Protein AF-A0A2P2L3D8-F1 (afdb_monomer)

Secondary structure (DSSP, 8-state):
--------S-HHHHHHHHHHHHH-SSPPPHHHHHHHHHHS-HHHHHHHHHHS-SSTTHHHHHHHHHHHHTTSHHHHHHGGGGHHHHHHHHT-S-HHHHHHHHHHHHHHHHH-GGGHHHHHHHHHHTTHHHHHHHHHHHS-HHHHHHHHHHHHHHHHHHHHHHHHTT-

pLDDT: mean 84.19, std 16.25, range [32.84, 98.44]

Sequence (167 aa):
MAVEEFSMDDPNQLLEAASDFAYFPGVQNDAVVKDFLDRFPLPVIISALQTRGDVNGLANILVACLERIFKTNYGVSLIPQYLSFVQIGLKADSQAVKCLSCKTVYCLLENLNDNAISAAQLIIDNNIYPLLLDCLLNGNEQVTTASIEAIKKLAGTLKGMVRINRF

Radius of gyration: 16.47 Å; Cα contacts (8 Å, |Δi|>4): 161; chains: 1; bounding box: 47×40×38 Å

Foldseek 3Di:
DDDPPPDPVDPVVVQVLLQCQLPPPDQDEPVNLVVSCVVPPPVNLLCCLVPDDCDPNSNVSSLSSLLSLLQYPNSLVCCLVCVVSLQVQLVDPDLSSVLSSLQSLLSNCPNVVVNNVVSLVSCVVSVVLVSLVVQLVPHDPSSVVSSVSSVVSSVVSVVVVVVVVPD

Organism: Rhizophora mucronata (NCBI:txid61149)

Mean predicted aligned error: 7.4 Å

Solvent-accessible surface area (backbone atoms only — not comparable to full-atom values): 9246 Å² total; per-residue (Å²): 132,85,78,78,78,80,75,69,91,49,68,65,57,55,52,53,54,30,40,54,64,43,67,47,92,65,85,76,47,52,68,59,48,47,60,48,37,74,77,50,41,65,71,56,57,52,47,49,55,72,72,44,68,74,60,91,52,46,42,60,35,50,45,47,26,49,54,55,37,38,71,21,73,57,36,34,71,47,45,80,83,43,45,70,56,38,54,51,24,45,69,41,90,48,62,67,47,23,25,47,25,26,43,47,53,29,37,43,65,67,70,33,76,96,46,43,69,57,42,55,47,51,36,57,79,62,58,40,60,66,41,36,52,47,29,46,74,75,39,57,75,64,23,24,52,30,18,49,53,27,51,53,50,50,53,52,53,53,59,50,52,68,62,62,80,72,118

InterPro domains:
  IPR011989 Armadillo-like helical [G3DSA:1.25.10.10] (3-162)
  IPR016024 Armadillo-type fold [SSF48371] (42-156)
  IPR019538 26S proteasome non-ATPase regulatory subunit 5 [PTHR13554] (1-161)

Structure (mmCIF, N/CA/C/O backbone):
data_AF-A0A2P2L3D8-F1
#
_entry.id   AF-A0A2P2L3D8-F1
#
loop_
_atom_site.group_PDB
_atom_site.id
_atom_site.type_symbol
_atom_site.label_atom_id
_atom_site.label_alt_id
_atom_site.label_comp_id
_atom_site.label_asym_id
_atom_site.label_entity_id
_atom_site.label_seq_id
_atom_site.p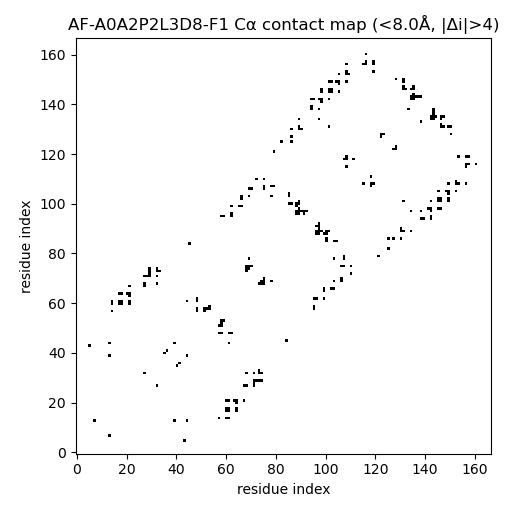dbx_PDB_ins_code
_atom_site.Cartn_x
_atom_site.Cartn_y
_atom_site.Cartn_z
_atom_site.occupancy
_atom_site.B_iso_or_equiv
_atom_site.auth_seq_id
_atom_site.auth_comp_id
_atom_site.auth_asym_id
_atom_site.auth_atom_id
_atom_site.pdbx_PDB_model_num
ATOM 1 N N . MET A 1 1 ? -14.498 -22.622 -10.836 1.00 32.91 1 MET A N 1
ATOM 2 C CA . MET A 1 1 ? -14.128 -21.481 -11.696 1.00 32.91 1 MET A CA 1
ATOM 3 C C . MET A 1 1 ? -12.627 -21.536 -11.855 1.00 32.91 1 MET A C 1
ATOM 5 O O . MET A 1 1 ? -11.941 -21.544 -10.842 1.00 32.91 1 MET A O 1
ATOM 9 N N . ALA A 1 2 ? -12.156 -21.741 -13.083 1.00 32.84 2 ALA A N 1
ATOM 10 C CA . ALA A 1 2 ? -10.736 -21.851 -13.377 1.00 32.84 2 ALA A CA 1
ATOM 11 C C . ALA A 1 2 ? -10.073 -20.499 -13.101 1.00 32.84 2 ALA A C 1
ATOM 13 O O . ALA A 1 2 ? -10.531 -19.474 -13.600 1.00 32.84 2 ALA A O 1
ATOM 14 N N . VAL A 1 3 ? -9.052 -20.509 -12.252 1.00 41.59 3 VAL A N 1
ATOM 15 C CA . VAL A 1 3 ? -8.079 -19.426 -12.181 1.00 41.59 3 VAL A CA 1
ATOM 16 C C . VAL A 1 3 ? -7.323 -19.463 -13.503 1.00 41.59 3 VAL A C 1
ATOM 18 O O . VAL A 1 3 ? -6.623 -20.431 -13.782 1.00 41.59 3 VAL A O 1
ATOM 21 N N . GLU A 1 4 ? -7.543 -18.476 -14.367 1.00 41.44 4 GLU A N 1
ATOM 22 C CA . GLU A 1 4 ? -6.645 -18.263 -15.498 1.00 41.44 4 GLU A CA 1
ATOM 23 C C . GLU A 1 4 ? -5.282 -17.901 -14.900 1.00 41.44 4 GLU A C 1
ATOM 25 O O . GLU A 1 4 ? -5.110 -16.842 -14.291 1.00 41.44 4 GLU A O 1
ATOM 30 N N . GLU A 1 5 ? -4.338 -18.839 -14.979 1.00 40.06 5 GLU A N 1
ATOM 31 C CA . GLU A 1 5 ? -2.928 -18.572 -14.732 1.00 40.06 5 GLU A CA 1
ATOM 32 C C . GLU A 1 5 ? -2.488 -17.525 -15.755 1.00 40.06 5 GLU A C 1
ATOM 34 O O . GLU A 1 5 ? -2.230 -17.836 -16.915 1.00 40.06 5 GLU A O 1
ATOM 39 N N . PHE A 1 6 ? -2.434 -16.262 -15.335 1.00 45.91 6 PHE A N 1
ATOM 40 C CA . PHE A 1 6 ? -1.747 -15.220 -16.084 1.00 45.91 6 PHE A CA 1
ATOM 41 C C . PHE A 1 6 ? -0.254 -15.574 -16.094 1.00 45.91 6 PHE A C 1
ATOM 43 O O . PHE A 1 6 ? 0.486 -15.182 -15.187 1.00 45.91 6 PHE A O 1
ATOM 50 N N . SER A 1 7 ? 0.193 -16.359 -17.083 1.00 44.16 7 SER A N 1
ATOM 51 C CA . SER A 1 7 ? 1.619 -16.558 -17.315 1.00 44.16 7 SER A CA 1
ATOM 52 C C . SER A 1 7 ? 2.189 -15.238 -17.821 1.00 44.16 7 SER A C 1
ATOM 54 O O . SER A 1 7 ? 1.982 -14.806 -18.951 1.00 44.16 7 SER A O 1
ATOM 56 N N . MET A 1 8 ? 2.901 -14.538 -16.942 1.00 54.25 8 MET A N 1
ATOM 57 C CA . MET A 1 8 ? 3.943 -13.644 -17.417 1.00 54.25 8 MET A CA 1
ATOM 58 C C . MET A 1 8 ? 5.032 -14.522 -18.011 1.00 54.25 8 MET A C 1
ATOM 60 O O . MET A 1 8 ? 5.805 -15.127 -17.266 1.00 54.25 8 MET A O 1
ATOM 64 N N . ASP A 1 9 ? 5.070 -14.592 -19.338 1.00 52.12 9 ASP A N 1
ATOM 65 C CA . ASP A 1 9 ? 6.058 -15.381 -20.076 1.00 52.12 9 ASP A CA 1
ATOM 66 C C . ASP A 1 9 ? 7.504 -14.920 -19.814 1.00 52.12 9 ASP A C 1
ATOM 68 O O . ASP A 1 9 ? 8.434 -15.693 -20.033 1.00 52.12 9 ASP A O 1
ATOM 72 N N . ASP A 1 10 ? 7.716 -13.716 -19.261 1.00 62.69 10 ASP A N 1
ATOM 73 C CA . ASP A 1 10 ? 9.023 -13.309 -18.745 1.00 62.69 10 ASP A CA 1
ATOM 74 C C . ASP A 1 10 ? 8.921 -12.352 -17.532 1.00 62.69 10 ASP A C 1
ATOM 76 O O . ASP A 1 10 ? 8.536 -11.188 -17.675 1.00 62.69 10 ASP A O 1
ATOM 80 N N . PRO A 1 11 ? 9.291 -12.786 -16.314 1.00 66.44 11 PRO A N 1
ATOM 81 C CA . PRO A 1 11 ? 9.311 -11.916 -15.138 1.00 66.44 11 PRO A CA 1
ATOM 82 C C . PRO A 1 11 ? 10.314 -10.762 -15.218 1.00 66.44 11 PRO A C 1
ATOM 84 O O . PRO A 1 11 ? 10.186 -9.801 -14.457 1.00 66.44 11 PRO A O 1
ATOM 87 N N . ASN A 1 12 ? 11.290 -10.831 -16.125 1.00 77.62 12 ASN A N 1
ATOM 88 C CA . ASN A 1 12 ? 12.222 -9.731 -16.346 1.00 77.62 12 ASN A CA 1
ATOM 89 C C . ASN A 1 12 ? 11.533 -8.535 -17.015 1.00 77.62 12 ASN A C 1
ATOM 91 O O . ASN A 1 12 ? 11.877 -7.399 -16.706 1.00 77.62 12 ASN A O 1
ATOM 95 N N . GLN A 1 13 ? 10.506 -8.770 -17.841 1.00 85.44 13 GLN A N 1
ATOM 96 C CA . GLN A 1 13 ? 9.744 -7.692 -18.479 1.00 85.44 13 GLN A CA 1
ATOM 97 C C . GLN A 1 13 ? 8.933 -6.886 -17.462 1.00 85.44 13 GLN A C 1
ATOM 99 O O . GLN A 1 13 ? 8.897 -5.659 -17.538 1.00 85.44 13 GLN A O 1
ATOM 104 N N . LEU A 1 14 ? 8.317 -7.557 -16.478 1.00 87.38 14 LEU A N 1
ATOM 105 C CA . LEU A 1 14 ? 7.651 -6.859 -15.375 1.00 87.38 14 LEU A CA 1
ATOM 106 C C . LEU A 1 14 ? 8.653 -6.028 -14.578 1.00 87.38 14 LEU A C 1
ATOM 108 O O . LEU A 1 14 ? 8.364 -4.885 -14.246 1.00 87.38 14 LEU A O 1
ATOM 112 N N . LEU A 1 15 ? 9.810 -6.604 -14.249 1.00 87.00 15 LEU A N 1
ATOM 113 C CA . LEU A 1 15 ? 10.824 -5.918 -13.456 1.00 87.00 15 LEU A CA 1
ATOM 114 C C . LEU A 1 15 ? 11.327 -4.650 -14.160 1.00 87.00 15 LEU A C 1
ATOM 116 O O . LEU A 1 15 ? 11.369 -3.591 -13.535 1.00 87.00 15 LEU A O 1
ATOM 120 N N . GLU A 1 16 ? 11.671 -4.746 -15.445 1.00 89.50 16 GLU A N 1
ATOM 121 C CA . GLU A 1 16 ? 12.139 -3.612 -16.248 1.00 89.50 16 GLU A CA 1
ATOM 122 C C . GLU A 1 16 ? 11.059 -2.529 -16.353 1.00 89.50 16 GLU A C 1
ATOM 124 O O . GLU A 1 16 ? 11.288 -1.382 -15.966 1.00 89.50 16 GLU A O 1
ATOM 129 N N . ALA A 1 17 ? 9.838 -2.904 -16.743 1.00 91.88 17 ALA A N 1
ATOM 130 C CA . ALA A 1 17 ? 8.743 -1.951 -16.875 1.00 91.88 17 ALA A CA 1
ATOM 131 C C . ALA A 1 17 ? 8.340 -1.312 -15.535 1.00 91.88 17 ALA A C 1
ATOM 133 O O . ALA A 1 17 ? 8.033 -0.120 -15.483 1.00 91.88 17 ALA A O 1
ATOM 134 N N . ALA A 1 18 ? 8.344 -2.078 -14.439 1.00 92.25 18 ALA A N 1
ATOM 135 C CA . ALA A 1 18 ? 8.060 -1.559 -13.106 1.00 92.25 18 ALA A CA 1
ATOM 136 C C . ALA A 1 18 ? 9.160 -0.607 -12.625 1.00 92.25 18 ALA A C 1
ATOM 138 O O . ALA A 1 18 ? 8.842 0.402 -11.997 1.00 92.25 18 ALA A O 1
ATOM 139 N N . SER A 1 19 ? 10.427 -0.895 -12.939 1.00 92.06 19 SER A N 1
ATOM 140 C CA . SER A 1 19 ? 11.561 -0.013 -12.653 1.00 92.06 19 SER A CA 1
ATOM 141 C C . SER A 1 19 ? 11.420 1.313 -13.398 1.00 92.06 19 SER A C 1
ATOM 143 O O . SER A 1 19 ? 11.411 2.374 -12.768 1.00 92.06 19 SER A O 1
ATOM 145 N N . ASP A 1 20 ? 11.209 1.265 -14.713 1.00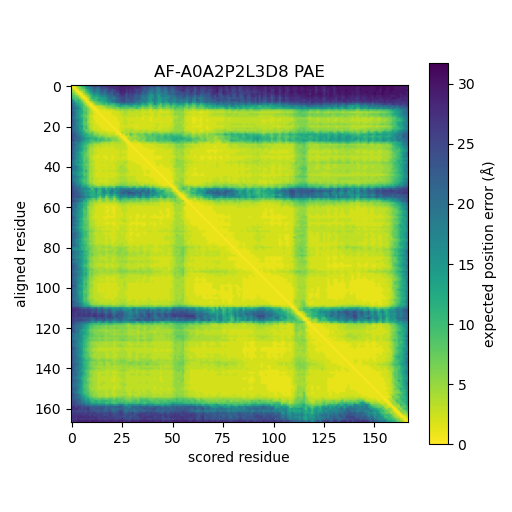 92.75 20 ASP A N 1
ATOM 146 C CA . ASP A 1 20 ? 11.017 2.463 -15.533 1.00 92.75 20 ASP A CA 1
ATOM 147 C C . ASP A 1 20 ? 9.834 3.294 -15.036 1.00 92.75 20 ASP A C 1
ATOM 149 O O . ASP A 1 20 ? 9.940 4.509 -14.863 1.00 92.75 20 ASP A O 1
ATOM 153 N N . PHE A 1 21 ? 8.717 2.639 -14.716 1.00 92.69 21 PHE A N 1
ATOM 154 C CA . PHE A 1 21 ? 7.532 3.301 -14.185 1.00 92.69 21 PHE A CA 1
ATOM 155 C C . PHE A 1 21 ? 7.776 3.945 -12.809 1.00 92.69 21 PHE A C 1
ATOM 157 O O . PHE A 1 21 ? 7.353 5.084 -12.563 1.00 92.69 21 PHE A O 1
ATOM 164 N N . ALA A 1 22 ? 8.452 3.225 -11.906 1.00 91.88 22 ALA A N 1
ATOM 165 C CA . ALA A 1 22 ? 8.745 3.662 -10.544 1.00 91.88 22 ALA A CA 1
ATOM 166 C C . ALA A 1 22 ? 9.684 4.874 -10.518 1.00 91.88 22 ALA A C 1
ATOM 168 O O . ALA A 1 22 ? 9.456 5.815 -9.751 1.00 91.88 22 ALA A O 1
ATOM 169 N N . TYR A 1 23 ? 10.705 4.883 -11.374 1.00 89.50 23 TYR A N 1
ATOM 170 C CA . TYR A 1 23 ? 11.754 5.905 -11.370 1.00 89.50 23 TYR A CA 1
ATOM 171 C C . TYR A 1 23 ? 11.598 6.966 -12.462 1.00 89.50 23 TYR A C 1
ATOM 173 O O . TYR A 1 23 ? 12.421 7.877 -12.551 1.00 89.50 23 TYR A O 1
ATOM 181 N N . PHE A 1 24 ? 10.511 6.924 -13.239 1.00 89.56 24 PHE A N 1
ATOM 182 C CA . PHE A 1 24 ? 10.198 7.977 -14.198 1.00 89.56 24 PHE A CA 1
ATOM 183 C C . PHE A 1 24 ? 10.097 9.355 -13.503 1.00 89.56 24 PHE A C 1
ATOM 185 O O . PHE A 1 24 ? 9.333 9.506 -12.537 1.00 89.56 24 PHE A O 1
ATOM 192 N N . PRO A 1 25 ? 10.822 10.386 -13.979 1.00 82.25 25 PRO A N 1
ATOM 193 C CA . PRO A 1 25 ? 10.887 11.692 -13.317 1.00 82.25 25 PRO A CA 1
ATOM 194 C C . PRO A 1 25 ? 9.604 12.530 -13.456 1.00 82.25 25 PRO A C 1
ATOM 196 O O . PRO A 1 25 ? 9.424 13.492 -12.712 1.00 82.25 25 PRO A O 1
ATOM 199 N N . GLY A 1 26 ? 8.708 12.198 -14.391 1.00 82.75 26 GLY A N 1
ATOM 200 C CA . GLY A 1 26 ? 7.439 12.910 -14.582 1.00 82.75 26 GLY A CA 1
ATOM 201 C C . GLY A 1 26 ? 6.318 12.429 -13.656 1.00 82.75 26 GLY A C 1
ATOM 202 O O . GLY A 1 26 ? 6.392 11.353 -13.067 1.00 82.75 26 GLY A O 1
ATOM 203 N N . VAL A 1 27 ? 5.247 13.217 -13.535 1.00 77.12 27 VAL A N 1
ATOM 204 C CA . VAL A 1 27 ? 4.054 12.839 -12.758 1.00 77.12 27 VAL A CA 1
ATOM 205 C C . VAL A 1 27 ? 3.316 11.703 -13.469 1.00 77.12 27 VAL A C 1
ATOM 207 O O . VAL A 1 27 ? 3.030 11.809 -14.661 1.00 77.12 27 VAL A O 1
ATOM 210 N N . GLN A 1 28 ? 2.973 10.639 -12.736 1.00 82.81 28 GLN A N 1
ATOM 211 C CA . GLN A 1 28 ? 2.081 9.603 -13.260 1.00 82.81 28 GLN A CA 1
ATOM 212 C C . GLN A 1 28 ? 0.642 10.107 -13.157 1.00 82.81 28 GLN A C 1
ATOM 214 O O . GLN A 1 28 ? 0.180 10.444 -12.068 1.00 82.81 28 GLN A O 1
ATOM 219 N N . ASN A 1 29 ? -0.049 10.187 -14.290 1.00 89.06 29 ASN A N 1
ATOM 220 C CA . ASN A 1 29 ? -1.473 10.503 -14.341 1.00 89.06 29 ASN A CA 1
ATOM 221 C C . ASN A 1 29 ? -2.293 9.229 -14.599 1.00 89.06 29 ASN A C 1
ATOM 223 O O . ASN A 1 29 ? -1.742 8.177 -14.928 1.00 89.06 29 ASN A O 1
ATOM 227 N N . ASP A 1 30 ? -3.616 9.333 -14.474 1.00 92.06 30 ASP A N 1
ATOM 228 C CA . ASP A 1 30 ? -4.519 8.189 -14.632 1.00 92.06 30 ASP A CA 1
ATOM 229 C C . ASP A 1 30 ? -4.371 7.477 -15.987 1.00 92.06 30 ASP A C 1
ATOM 231 O O . ASP A 1 30 ? -4.559 6.266 -16.054 1.00 92.06 30 ASP A O 1
ATOM 235 N N . ALA A 1 31 ? -4.042 8.196 -17.068 1.00 93.31 31 ALA A N 1
ATOM 236 C CA . ALA A 1 31 ? -3.892 7.596 -18.392 1.00 93.31 31 ALA A CA 1
ATOM 237 C C . ALA A 1 31 ? -2.648 6.701 -18.466 1.00 93.31 31 ALA A C 1
ATOM 239 O O . ALA A 1 31 ? -2.729 5.588 -18.976 1.00 93.31 31 ALA A O 1
ATOM 240 N N . VAL A 1 32 ? -1.525 7.151 -17.897 1.00 93.00 32 VAL A N 1
ATOM 241 C CA . VAL A 1 32 ? -0.285 6.359 -17.860 1.00 93.00 32 VAL A CA 1
ATOM 242 C C . VAL A 1 32 ? -0.435 5.143 -16.946 1.00 93.00 32 VAL A C 1
ATOM 244 O O . VAL A 1 32 ? 0.031 4.059 -17.283 1.00 93.00 32 VAL A O 1
ATOM 247 N N . VAL A 1 33 ? -1.133 5.288 -15.814 1.00 94.62 33 VAL A N 1
ATOM 248 C CA . VAL A 1 33 ? -1.434 4.148 -14.931 1.00 94.62 33 VAL A CA 1
ATOM 249 C C . VAL A 1 33 ? -2.318 3.118 -15.634 1.00 94.62 33 VAL A C 1
ATOM 251 O O . VAL A 1 33 ? -2.072 1.925 -15.490 1.00 94.62 33 VAL A O 1
ATOM 254 N N . LYS A 1 34 ? -3.333 3.551 -16.393 1.00 94.94 34 LYS A N 1
ATOM 255 C CA . LYS A 1 34 ? -4.200 2.644 -17.162 1.00 94.94 34 LYS A CA 1
ATOM 256 C C . LYS A 1 34 ? -3.412 1.864 -18.208 1.00 94.94 34 LYS A C 1
ATOM 258 O O . LYS A 1 34 ? -3.447 0.645 -18.167 1.00 94.94 34 LYS A O 1
ATOM 263 N N . ASP A 1 35 ? -2.628 2.549 -19.040 1.00 94.12 35 ASP A N 1
ATOM 264 C CA . ASP A 1 35 ? -1.784 1.901 -20.055 1.00 94.12 35 ASP A CA 1
ATOM 265 C C . ASP A 1 35 ? -0.792 0.893 -19.446 1.00 94.12 35 ASP A C 1
ATOM 267 O O . ASP A 1 35 ? -0.550 -0.186 -19.991 1.00 94.12 35 ASP A O 1
ATOM 271 N N . PHE A 1 36 ? -0.231 1.222 -18.279 1.00 94.50 36 PHE A N 1
ATOM 272 C CA . PHE A 1 36 ? 0.634 0.302 -17.550 1.00 94.50 36 PHE A CA 1
ATOM 273 C C . PHE A 1 36 ? -0.133 -0.927 -17.042 1.00 94.50 36 PHE A C 1
ATOM 275 O O . PHE A 1 36 ? 0.335 -2.049 -17.219 1.00 94.50 36 PHE A O 1
ATOM 282 N N . LEU A 1 37 ? -1.313 -0.736 -16.444 1.00 94.62 37 LEU A N 1
ATOM 283 C CA . LEU A 1 37 ? -2.127 -1.826 -15.896 1.00 94.62 37 LEU A CA 1
ATOM 284 C C . LEU A 1 37 ? -2.818 -2.683 -16.969 1.00 94.62 37 LEU A C 1
ATOM 286 O O . LEU A 1 37 ? -3.101 -3.848 -16.698 1.00 94.62 37 LEU A O 1
ATOM 290 N N . ASP A 1 38 ? -3.033 -2.149 -18.173 1.00 93.44 38 ASP A N 1
ATOM 291 C CA . ASP A 1 38 ? -3.513 -2.910 -19.334 1.00 93.44 38 ASP A CA 1
ATOM 292 C C . ASP A 1 38 ? -2.464 -3.935 -19.796 1.00 93.44 38 ASP A C 1
ATOM 294 O O . ASP A 1 38 ? -2.807 -5.035 -20.229 1.00 93.44 38 ASP A O 1
ATOM 298 N N . ARG A 1 39 ? -1.173 -3.599 -19.660 1.00 92.50 39 ARG A N 1
ATOM 299 C CA . ARG A 1 39 ? -0.047 -4.505 -19.948 1.00 92.50 39 ARG A CA 1
ATOM 300 C C . ARG A 1 39 ? 0.303 -5.407 -18.768 1.00 92.50 39 ARG A C 1
ATOM 302 O O . ARG A 1 39 ? 0.644 -6.572 -18.958 1.00 92.50 39 ARG A O 1
ATOM 309 N N . PHE A 1 40 ? 0.226 -4.870 -17.555 1.00 92.81 40 PHE A N 1
ATOM 310 C CA . PHE A 1 40 ? 0.630 -5.538 -16.323 1.00 92.81 40 PHE A CA 1
ATOM 311 C C . PHE A 1 40 ? -0.481 -5.434 -15.275 1.00 92.81 40 PHE A C 1
ATOM 313 O O . PHE A 1 40 ? -0.467 -4.522 -14.444 1.00 92.81 40 PHE A O 1
ATOM 320 N N . PRO A 1 41 ? -1.451 -6.366 -15.281 1.00 92.06 41 PRO A N 1
ATOM 321 C CA . PRO A 1 41 ? -2.592 -6.291 -14.384 1.00 92.06 41 PRO A CA 1
ATOM 322 C C . PRO A 1 41 ? -2.174 -6.255 -12.914 1.00 92.06 41 PRO A C 1
ATOM 324 O O . PRO A 1 41 ? -1.274 -6.977 -12.478 1.00 92.06 41 PRO A O 1
ATOM 327 N N . LEU A 1 42 ? -2.887 -5.461 -12.115 1.00 91.81 42 LEU A N 1
ATOM 328 C CA . LEU A 1 42 ? -2.596 -5.287 -10.691 1.00 91.81 42 LEU A CA 1
ATOM 329 C C . LEU A 1 42 ? -2.499 -6.615 -9.900 1.00 91.81 42 LEU A C 1
ATOM 331 O O . LEU A 1 42 ? -1.566 -6.738 -9.102 1.00 91.81 42 LEU A O 1
ATOM 335 N N . PRO A 1 43 ? -3.356 -7.639 -10.132 1.00 90.12 43 PRO A N 1
ATOM 336 C CA . PRO A 1 43 ? -3.203 -8.949 -9.492 1.00 90.12 43 PRO A CA 1
ATOM 337 C C . PRO A 1 43 ? -1.854 -9.618 -9.775 1.00 90.12 43 PRO A C 1
ATOM 339 O O . PRO A 1 43 ? -1.301 -10.282 -8.901 1.00 90.12 43 PRO A O 1
ATOM 342 N N . VAL A 1 44 ? -1.307 -9.427 -10.978 1.00 89.38 44 VAL A N 1
ATOM 343 C CA . VAL A 1 44 ? -0.033 -10.019 -11.397 1.00 89.38 44 VAL A CA 1
ATOM 344 C C . VAL A 1 44 ? 1.131 -9.348 -10.671 1.00 89.38 44 VAL A C 1
ATOM 346 O O . VAL A 1 44 ? 1.990 -10.033 -10.118 1.00 89.38 44 VAL A O 1
ATOM 349 N N . ILE A 1 45 ? 1.120 -8.015 -10.585 1.00 91.19 45 ILE A N 1
ATOM 350 C CA . ILE A 1 45 ? 2.119 -7.237 -9.833 1.00 91.19 45 ILE A CA 1
ATOM 351 C C . ILE A 1 45 ? 2.102 -7.635 -8.349 1.00 91.19 45 ILE A C 1
ATOM 353 O O . ILE A 1 45 ? 3.148 -7.881 -7.746 1.00 91.19 45 ILE A O 1
ATOM 357 N N . ILE A 1 46 ? 0.904 -7.741 -7.765 1.00 88.50 46 ILE A N 1
ATOM 358 C CA . ILE A 1 46 ? 0.699 -8.167 -6.375 1.00 88.50 46 ILE A CA 1
ATOM 359 C C . ILE A 1 46 ? 1.215 -9.593 -6.151 1.00 88.50 46 ILE A C 1
ATOM 361 O O . ILE A 1 46 ? 1.933 -9.843 -5.183 1.00 88.50 46 ILE A O 1
ATOM 365 N N . SER A 1 47 ? 0.881 -10.524 -7.047 1.00 85.81 47 SER A N 1
ATOM 366 C CA . SER A 1 47 ? 1.340 -11.910 -6.962 1.00 85.81 47 SER A CA 1
ATOM 367 C C . SER A 1 47 ? 2.864 -11.998 -7.045 1.00 85.81 47 SER A C 1
ATOM 369 O O . SER A 1 47 ? 3.484 -12.713 -6.255 1.00 85.81 47 SER A O 1
ATOM 371 N N . ALA A 1 48 ? 3.493 -11.217 -7.927 1.00 86.94 48 ALA A N 1
ATOM 372 C CA . ALA A 1 48 ? 4.947 -11.144 -8.029 1.00 86.94 48 ALA A CA 1
ATOM 373 C C . ALA A 1 48 ? 5.588 -10.645 -6.724 1.00 86.94 48 ALA A C 1
ATOM 375 O O . ALA A 1 48 ? 6.564 -11.239 -6.271 1.00 86.94 48 ALA A O 1
ATOM 376 N N . LEU A 1 49 ? 5.003 -9.629 -6.079 1.00 86.81 49 LEU A N 1
ATOM 377 C CA . LEU A 1 49 ? 5.471 -9.119 -4.785 1.00 86.81 49 LEU A CA 1
ATOM 378 C C . LEU A 1 49 ? 5.346 -10.155 -3.649 1.00 86.81 49 LEU A C 1
ATOM 380 O O . LEU A 1 49 ? 6.154 -10.147 -2.725 1.00 86.81 49 LEU A O 1
ATOM 384 N N . GLN A 1 50 ? 4.341 -11.036 -3.700 1.00 79.81 50 GLN A N 1
ATOM 385 C CA . GLN A 1 50 ? 4.098 -12.059 -2.672 1.00 79.81 50 GLN A CA 1
ATOM 386 C C . GLN A 1 50 ? 4.931 -13.334 -2.862 1.00 79.81 50 GLN A C 1
ATOM 388 O O . GLN A 1 50 ? 5.333 -13.960 -1.885 1.00 79.81 50 GLN A O 1
ATOM 393 N N . THR A 1 51 ? 5.145 -13.754 -4.109 1.00 75.56 51 THR A N 1
ATOM 394 C CA . THR A 1 51 ? 5.721 -15.071 -4.439 1.00 75.56 51 THR A CA 1
ATOM 395 C C . THR A 1 51 ? 7.228 -15.039 -4.634 1.00 75.56 51 THR A C 1
ATOM 397 O O . THR A 1 51 ? 7.900 -16.058 -4.469 1.00 75.56 51 THR A O 1
ATOM 400 N N . ARG A 1 52 ? 7.779 -13.878 -4.985 1.00 66.31 52 ARG A N 1
ATOM 401 C CA . ARG A 1 52 ? 9.199 -13.718 -5.274 1.00 66.31 52 ARG A CA 1
ATOM 402 C C . ARG A 1 52 ? 9.810 -12.970 -4.100 1.00 66.31 52 ARG A C 1
ATOM 404 O O . ARG A 1 52 ? 9.638 -11.762 -3.972 1.00 66.31 52 ARG A O 1
ATOM 411 N N . GLY A 1 53 ? 10.497 -13.713 -3.224 1.00 59.81 53 GLY A N 1
ATOM 412 C CA . GLY A 1 53 ? 11.380 -13.123 -2.209 1.00 59.81 53 GLY A CA 1
ATOM 413 C C . GLY A 1 53 ? 12.349 -12.124 -2.852 1.00 59.81 53 GLY A C 1
ATOM 414 O O . GLY A 1 53 ? 12.462 -12.116 -4.074 1.00 59.81 53 GLY A O 1
ATOM 415 N N . ASP A 1 54 ? 13.011 -11.277 -2.057 1.00 64.31 54 ASP A N 1
ATOM 416 C CA . ASP A 1 54 ? 13.793 -10.108 -2.514 1.00 64.31 54 ASP A CA 1
ATOM 417 C C . ASP A 1 54 ? 15.022 -10.459 -3.387 1.00 64.31 54 ASP A C 1
ATOM 419 O O . ASP A 1 54 ? 16.179 -10.261 -3.026 1.00 64.31 54 ASP A O 1
ATOM 423 N N . VAL A 1 55 ? 14.773 -11.025 -4.563 1.00 62.22 55 VAL A N 1
ATOM 424 C CA . VAL A 1 55 ? 15.741 -11.321 -5.604 1.00 62.22 55 VAL A CA 1
ATOM 425 C C . VAL A 1 55 ? 15.977 -10.007 -6.337 1.00 62.22 55 VAL A C 1
ATOM 427 O O . VAL A 1 55 ? 15.058 -9.441 -6.928 1.00 62.22 55 VAL A O 1
ATOM 430 N N . ASN A 1 56 ? 17.213 -9.511 -6.284 1.00 61.59 56 ASN A N 1
ATOM 431 C CA . ASN A 1 56 ? 17.669 -8.315 -7.001 1.00 61.59 56 ASN A CA 1
ATOM 432 C C . ASN A 1 56 ? 16.898 -7.015 -6.682 1.00 61.59 56 ASN A C 1
ATOM 434 O O . ASN A 1 56 ? 16.796 -6.143 -7.541 1.00 61.59 56 ASN A O 1
ATOM 438 N N . GLY A 1 57 ? 16.344 -6.859 -5.475 1.00 74.44 57 GLY A N 1
ATOM 439 C CA . GLY A 1 57 ? 15.602 -5.645 -5.111 1.00 74.44 57 GLY A CA 1
ATOM 440 C C . GLY A 1 57 ? 14.221 -5.531 -5.767 1.00 74.44 57 GLY A C 1
ATOM 441 O O . GLY A 1 57 ? 13.597 -4.469 -5.689 1.00 74.44 57 GLY A O 1
ATOM 442 N N . LEU A 1 58 ? 13.730 -6.608 -6.401 1.00 81.44 58 LEU A N 1
ATOM 443 C CA . LEU A 1 58 ? 12.431 -6.665 -7.078 1.00 81.44 58 LEU A CA 1
ATOM 444 C C . LEU A 1 58 ? 11.301 -6.179 -6.166 1.00 81.44 58 LEU A C 1
ATOM 446 O O . LEU A 1 58 ? 10.468 -5.385 -6.593 1.00 81.44 58 LEU A O 1
ATOM 450 N N . ALA A 1 59 ? 11.294 -6.601 -4.900 1.00 85.62 59 ALA A N 1
ATOM 451 C CA . ALA A 1 59 ? 10.250 -6.213 -3.958 1.00 85.62 59 ALA A CA 1
ATOM 452 C C . ALA A 1 59 ? 10.192 -4.688 -3.772 1.00 85.62 59 ALA A C 1
ATOM 454 O O . ALA A 1 59 ? 9.108 -4.109 -3.775 1.00 85.62 59 ALA A O 1
ATOM 455 N N . ASN A 1 60 ? 11.346 -4.023 -3.680 1.00 89.00 60 ASN A N 1
ATOM 456 C CA . ASN A 1 60 ? 11.415 -2.569 -3.520 1.00 89.00 60 ASN A CA 1
ATOM 457 C C . ASN A 1 60 ? 10.973 -1.825 -4.788 1.00 89.00 60 ASN A C 1
ATOM 459 O O . ASN A 1 60 ? 10.284 -0.810 -4.688 1.00 89.00 60 ASN A O 1
ATOM 463 N N . ILE A 1 61 ? 11.313 -2.347 -5.969 1.00 92.19 61 ILE A N 1
ATOM 464 C CA . ILE A 1 61 ? 10.886 -1.782 -7.257 1.00 92.19 61 ILE A CA 1
ATOM 465 C C . ILE A 1 61 ? 9.368 -1.899 -7.417 1.00 92.19 61 ILE A C 1
ATOM 467 O O . ILE A 1 61 ? 8.698 -0.912 -7.721 1.00 92.19 61 ILE A O 1
ATOM 471 N N . LEU A 1 62 ? 8.806 -3.081 -7.150 1.00 92.50 62 LEU A N 1
ATOM 472 C CA . LEU A 1 62 ? 7.361 -3.301 -7.204 1.00 92.50 62 LEU A CA 1
ATOM 473 C C . LEU A 1 62 ? 6.627 -2.453 -6.160 1.00 92.50 62 LEU A C 1
ATOM 475 O O . LEU A 1 62 ? 5.579 -1.888 -6.464 1.00 92.50 62 LEU A O 1
ATOM 479 N N . VAL A 1 63 ? 7.189 -2.299 -4.957 1.00 93.56 63 VAL A N 1
ATOM 480 C CA . VAL A 1 63 ? 6.642 -1.400 -3.932 1.00 93.56 63 VAL A CA 1
ATOM 481 C C . VAL A 1 63 ? 6.618 0.048 -4.420 1.00 93.56 63 VAL A C 1
ATOM 483 O O . VAL A 1 63 ? 5.582 0.702 -4.314 1.00 93.56 63 VAL A O 1
ATOM 486 N N . ALA A 1 64 ? 7.716 0.546 -4.992 1.00 93.88 64 ALA A N 1
ATOM 487 C CA . ALA A 1 64 ? 7.780 1.903 -5.527 1.00 93.88 64 ALA A CA 1
ATOM 488 C C . ALA A 1 64 ? 6.802 2.106 -6.699 1.00 93.88 64 ALA A C 1
ATOM 490 O O . ALA A 1 64 ? 6.140 3.142 -6.783 1.00 93.88 64 ALA A O 1
ATOM 491 N N . CYS A 1 65 ? 6.659 1.103 -7.568 1.00 94.94 65 CYS A N 1
ATOM 492 C CA . CYS A 1 65 ? 5.690 1.093 -8.660 1.00 94.94 65 CYS A CA 1
ATOM 493 C C . CYS A 1 65 ? 4.246 1.185 -8.132 1.00 94.94 65 CYS A C 1
ATOM 495 O O . CYS A 1 65 ? 3.507 2.102 -8.500 1.00 94.94 65 CYS A O 1
ATOM 497 N N . LEU A 1 66 ? 3.865 0.304 -7.199 1.00 95.44 66 LEU A N 1
ATOM 498 C CA . LEU A 1 66 ? 2.537 0.295 -6.576 1.00 95.44 66 LEU A CA 1
ATOM 499 C C . LEU A 1 66 ? 2.245 1.592 -5.814 1.00 95.44 66 LEU A C 1
ATOM 501 O O . LEU A 1 66 ? 1.136 2.118 -5.903 1.00 95.44 66 LEU A O 1
ATOM 505 N N . GLU A 1 67 ? 3.235 2.153 -5.113 1.00 94.62 67 GLU A N 1
ATOM 506 C CA . GLU A 1 67 ? 3.080 3.435 -4.421 1.00 94.62 67 GLU A CA 1
ATOM 507 C C . GLU A 1 67 ? 2.709 4.557 -5.401 1.00 94.62 67 GLU A C 1
ATOM 509 O O . GLU A 1 67 ? 1.886 5.413 -5.080 1.00 94.62 67 GLU A O 1
ATOM 514 N N . ARG A 1 68 ? 3.281 4.560 -6.610 1.00 94.44 68 ARG A N 1
ATOM 515 C CA . ARG A 1 68 ? 2.937 5.550 -7.641 1.00 94.44 68 ARG A CA 1
ATOM 516 C C . ARG A 1 68 ? 1.559 5.316 -8.236 1.00 94.44 68 ARG A C 1
ATOM 518 O O . ARG A 1 68 ? 0.847 6.289 -8.467 1.00 94.44 68 ARG A O 1
ATOM 525 N N . ILE A 1 69 ? 1.172 4.059 -8.446 1.00 95.31 69 ILE A N 1
ATOM 526 C CA . ILE A 1 69 ? -0.166 3.698 -8.930 1.00 95.31 69 ILE A CA 1
ATOM 527 C C . ILE A 1 69 ? -1.224 4.228 -7.956 1.00 95.31 69 ILE A C 1
ATOM 529 O O . ILE A 1 69 ? -2.091 5.006 -8.356 1.00 95.31 69 ILE A O 1
ATOM 533 N N . PHE A 1 70 ? -1.114 3.892 -6.668 1.00 93.56 70 PHE A N 1
ATOM 534 C CA . PHE A 1 70 ? -2.108 4.251 -5.649 1.00 93.56 70 PHE A CA 1
ATOM 535 C C . PHE A 1 70 ? -2.138 5.737 -5.267 1.00 93.56 70 PHE A C 1
ATOM 537 O O . PHE A 1 70 ? -3.036 6.149 -4.540 1.00 93.56 70 PHE A O 1
ATOM 544 N N . LYS A 1 71 ? -1.216 6.562 -5.778 1.00 91.56 71 LYS A N 1
ATOM 545 C CA . LYS A 1 71 ? -1.275 8.030 -5.652 1.00 91.56 71 LYS A CA 1
ATOM 546 C C . LYS A 1 71 ? -2.160 8.705 -6.703 1.00 91.56 71 LYS A C 1
ATOM 548 O O . LYS A 1 71 ? -2.410 9.901 -6.599 1.00 91.56 71 LYS A O 1
ATOM 553 N N . THR A 1 72 ? -2.610 7.973 -7.719 1.00 92.62 72 THR A N 1
ATOM 554 C CA . THR A 1 72 ? -3.494 8.499 -8.772 1.00 92.62 72 THR A CA 1
ATOM 555 C C . THR A 1 72 ? -4.966 8.266 -8.436 1.00 92.62 72 THR A C 1
ATOM 557 O O . THR A 1 72 ? -5.288 7.354 -7.672 1.00 92.62 72 THR A O 1
ATOM 560 N N . ASN A 1 73 ? -5.879 9.044 -9.029 1.00 91.25 73 ASN A N 1
ATOM 561 C CA . ASN A 1 73 ? -7.319 8.869 -8.798 1.00 91.25 73 ASN A CA 1
ATOM 562 C C . ASN A 1 73 ? -7.784 7.493 -9.283 1.00 91.25 73 ASN A C 1
ATOM 564 O O . ASN A 1 73 ? -8.558 6.814 -8.604 1.00 91.25 73 ASN A O 1
ATOM 568 N N . 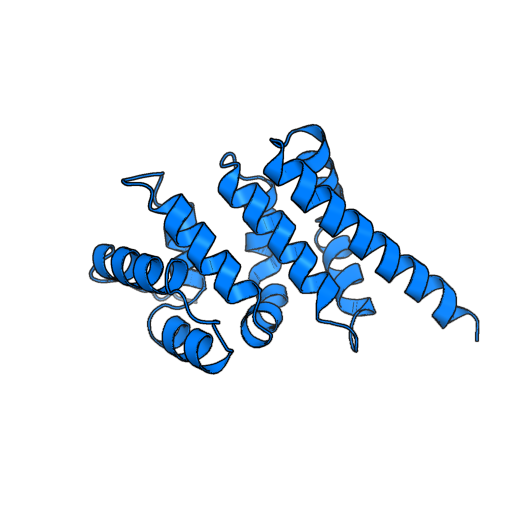TYR A 1 74 ? -7.272 7.056 -10.438 1.00 92.44 74 TYR A N 1
ATOM 569 C CA . TYR A 1 74 ? -7.566 5.728 -10.957 1.00 92.44 74 TYR A CA 1
ATOM 570 C C . TYR A 1 74 ? -7.044 4.635 -10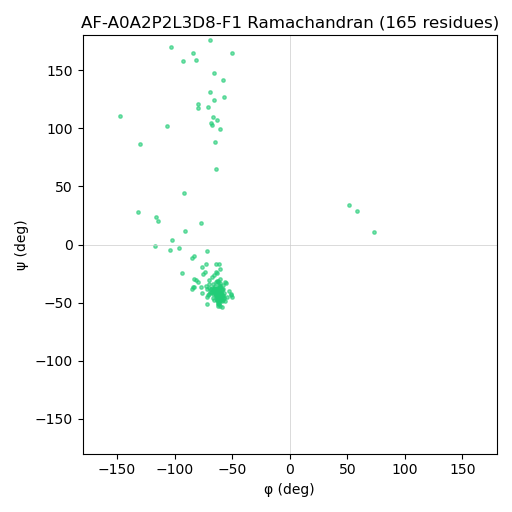.022 1.00 92.44 74 TYR A C 1
ATOM 572 O O . TYR A 1 74 ? -7.810 3.748 -9.651 1.00 92.44 74 TYR A O 1
ATOM 580 N N . GLY A 1 75 ? -5.793 4.723 -9.562 1.00 92.75 75 GLY A N 1
ATOM 581 C CA . GLY A 1 75 ? -5.241 3.750 -8.621 1.00 92.75 75 GLY A CA 1
ATOM 582 C C . GLY A 1 75 ? -6.016 3.685 -7.304 1.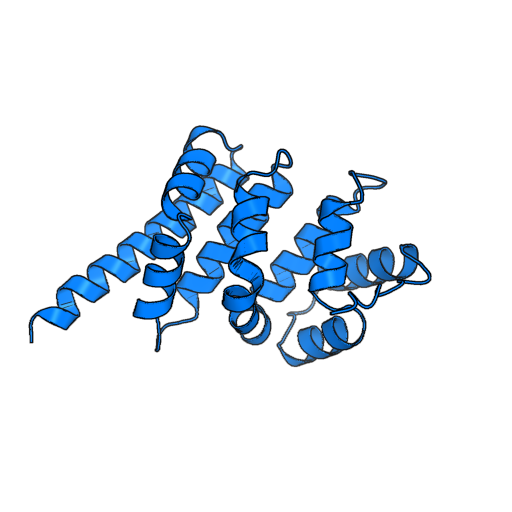00 92.75 75 GLY A C 1
ATOM 583 O O . GLY A 1 75 ? -6.312 2.588 -6.834 1.00 92.75 75 GLY A O 1
ATOM 584 N N . VAL A 1 76 ? -6.427 4.830 -6.745 1.00 91.69 76 VAL A N 1
ATOM 585 C CA . VAL A 1 76 ? -7.278 4.865 -5.541 1.00 91.69 76 VAL A CA 1
ATOM 586 C C . VAL A 1 76 ? -8.586 4.111 -5.763 1.00 91.69 76 VAL A C 1
ATOM 588 O O . VAL A 1 76 ? -8.996 3.339 -4.896 1.00 91.69 76 VAL A O 1
ATOM 591 N N . SER A 1 77 ? -9.232 4.299 -6.918 1.00 91.06 77 SER A N 1
ATOM 592 C CA . SER A 1 77 ? -10.513 3.647 -7.228 1.00 91.06 77 SER A CA 1
ATOM 593 C C . SER A 1 77 ? -10.436 2.113 -7.228 1.00 91.06 77 SER A C 1
ATOM 595 O O . SER A 1 77 ? -11.448 1.438 -7.029 1.00 91.06 77 SER A O 1
ATOM 597 N N . LEU A 1 78 ? -9.232 1.554 -7.397 1.00 91.69 78 LEU A N 1
ATOM 598 C CA . LEU A 1 78 ? -8.988 0.116 -7.353 1.00 91.69 78 LEU A CA 1
ATOM 599 C C . LEU A 1 78 ? -8.857 -0.405 -5.916 1.00 91.69 78 LEU A C 1
ATOM 601 O O . LEU A 1 78 ? -9.249 -1.539 -5.658 1.00 91.69 78 LEU A O 1
ATOM 605 N N . ILE A 1 79 ? -8.366 0.400 -4.965 1.00 92.06 79 ILE A N 1
ATOM 606 C CA . ILE A 1 79 ? -8.037 -0.045 -3.596 1.00 92.06 79 ILE A CA 1
ATOM 607 C C . ILE A 1 79 ? -9.170 -0.838 -2.916 1.00 92.06 79 ILE A C 1
ATOM 609 O O . ILE A 1 79 ? -8.864 -1.895 -2.360 1.00 92.06 79 ILE A O 1
ATOM 613 N N . PRO A 1 80 ? -10.458 -0.425 -2.967 1.00 90.12 80 PRO A N 1
ATOM 614 C CA . PRO A 1 80 ? -11.544 -1.182 -2.336 1.00 90.12 80 PRO A CA 1
ATOM 615 C C . PRO A 1 80 ? -11.632 -2.646 -2.790 1.00 90.12 80 PRO A C 1
ATOM 617 O O . PRO A 1 80 ? -11.966 -3.519 -1.994 1.00 90.12 80 PRO A O 1
ATOM 620 N N . GLN A 1 81 ? -11.290 -2.925 -4.050 1.00 89.19 81 GLN A N 1
ATOM 621 C CA . GLN A 1 81 ? -11.327 -4.269 -4.636 1.00 89.19 81 GLN A CA 1
ATOM 622 C C . GLN A 1 81 ? -10.145 -5.137 -4.178 1.00 89.19 81 GLN A C 1
ATOM 624 O O . GLN A 1 81 ? -10.210 -6.361 -4.239 1.00 89.19 81 GLN A O 1
ATOM 629 N N . TYR A 1 82 ? -9.078 -4.507 -3.683 1.00 88.88 82 TYR A N 1
ATOM 630 C CA . TYR A 1 82 ? -7.834 -5.155 -3.270 1.00 88.88 82 TYR A CA 1
ATOM 631 C C . TYR A 1 82 ? -7.566 -5.006 -1.763 1.00 88.88 82 TYR A C 1
ATOM 633 O O . TYR A 1 82 ? -6.427 -5.132 -1.313 1.00 88.88 82 TYR A O 1
ATOM 641 N N . LEU A 1 83 ? -8.599 -4.785 -0.940 1.00 90.00 83 LEU A N 1
ATOM 642 C CA . LEU A 1 83 ? -8.435 -4.637 0.515 1.00 90.00 83 LEU A CA 1
ATOM 643 C C . LEU A 1 83 ? -7.835 -5.873 1.190 1.00 90.00 83 LEU A C 1
ATOM 645 O O . LEU A 1 83 ? -7.055 -5.729 2.130 1.00 90.00 83 LEU A O 1
ATOM 649 N N . SER A 1 84 ? -8.123 -7.078 0.693 1.00 90.12 84 SER A N 1
ATOM 650 C CA . SER A 1 84 ? -7.489 -8.301 1.201 1.00 90.12 84 SER A CA 1
ATOM 651 C C . SER A 1 84 ? -5.969 -8.273 1.019 1.00 90.12 84 SER A C 1
ATOM 653 O O . SER A 1 84 ? -5.235 -8.702 1.905 1.00 90.12 84 SER A O 1
ATOM 655 N N . PHE A 1 85 ? -5.477 -7.700 -0.086 1.00 89.25 85 PHE A N 1
ATOM 656 C CA . PHE A 1 85 ? -4.042 -7.499 -0.284 1.00 89.25 85 PHE A CA 1
ATOM 657 C C . PHE A 1 85 ? -3.478 -6.489 0.719 1.00 89.25 85 PHE A C 1
ATOM 659 O O . PHE A 1 85 ? -2.438 -6.752 1.315 1.00 89.25 85 PHE A O 1
ATOM 666 N N . VAL A 1 86 ? -4.186 -5.385 0.975 1.00 93.44 86 VAL A N 1
ATOM 667 C CA . VAL A 1 86 ? -3.774 -4.390 1.980 1.00 93.44 86 VAL A CA 1
ATOM 668 C C . VAL A 1 86 ? -3.686 -5.021 3.375 1.00 93.44 86 VAL A C 1
ATOM 670 O O . VAL A 1 86 ? -2.694 -4.831 4.073 1.00 93.44 86 VAL A O 1
ATOM 673 N N . GLN A 1 87 ? -4.671 -5.828 3.776 1.00 94.69 87 GLN A N 1
ATOM 674 C CA . GLN A 1 87 ? -4.646 -6.553 5.053 1.00 94.69 87 GLN A CA 1
ATOM 675 C C . GLN A 1 87 ? -3.449 -7.505 5.168 1.00 94.69 87 GLN A C 1
ATOM 677 O O . GLN A 1 87 ? -2.802 -7.555 6.214 1.00 94.69 87 GLN A O 1
ATOM 682 N N . ILE A 1 88 ? -3.172 -8.281 4.114 1.00 92.44 88 ILE A N 1
ATOM 683 C CA . ILE A 1 88 ? -2.031 -9.205 4.075 1.00 92.44 88 ILE A CA 1
ATOM 684 C C . ILE A 1 88 ? -0.722 -8.414 4.138 1.00 92.44 88 ILE A C 1
ATOM 686 O O . ILE A 1 88 ? 0.169 -8.762 4.908 1.00 92.44 88 ILE A O 1
ATOM 690 N N . GLY A 1 89 ? -0.622 -7.317 3.387 1.00 93.19 89 GLY A N 1
ATOM 691 C CA . GLY A 1 89 ? 0.564 -6.471 3.345 1.00 93.19 89 GLY A CA 1
ATOM 692 C C . GLY A 1 89 ? 0.869 -5.779 4.678 1.00 93.19 89 GLY A C 1
ATOM 693 O O . GLY A 1 89 ? 2.032 -5.701 5.066 1.00 93.19 89 GLY A O 1
ATOM 694 N N . LEU A 1 90 ? -0.150 -5.378 5.446 1.00 96.06 90 LEU A N 1
ATOM 695 C CA . LEU A 1 90 ? 0.024 -4.864 6.815 1.00 96.06 90 LEU A CA 1
ATOM 696 C C . LEU A 1 90 ? 0.595 -5.914 7.783 1.00 96.06 90 LEU A C 1
ATOM 698 O O . LEU A 1 90 ? 1.213 -5.560 8.783 1.00 96.06 90 LEU A O 1
ATOM 702 N N . LYS A 1 91 ? 0.415 -7.204 7.487 1.00 94.50 91 LYS A N 1
ATOM 703 C CA . LYS A 1 91 ? 0.951 -8.323 8.277 1.00 94.50 91 LYS A CA 1
ATOM 704 C C . LYS A 1 91 ? 2.275 -8.864 7.738 1.00 94.50 91 LYS A C 1
ATOM 706 O O . LYS A 1 91 ? 2.826 -9.778 8.338 1.00 94.50 91 LYS A O 1
ATOM 711 N N . ALA A 1 92 ? 2.776 -8.337 6.623 1.00 91.44 92 ALA A N 1
ATOM 712 C CA . ALA A 1 92 ? 3.966 -8.868 5.974 1.00 91.44 92 ALA A CA 1
ATOM 713 C C . ALA A 1 92 ? 5.225 -8.692 6.840 1.00 91.44 92 ALA A C 1
ATOM 715 O O . ALA A 1 92 ? 5.386 -7.689 7.535 1.00 91.44 92 ALA A O 1
ATOM 716 N N . ASP A 1 93 ? 6.169 -9.625 6.736 1.00 89.31 93 ASP A N 1
ATOM 717 C CA . ASP A 1 93 ? 7.475 -9.487 7.396 1.00 89.31 93 ASP A CA 1
ATOM 718 C C . ASP A 1 93 ? 8.308 -8.349 6.780 1.00 89.31 93 ASP A C 1
ATOM 720 O O . ASP A 1 93 ? 9.105 -7.694 7.456 1.00 89.31 93 ASP A O 1
ATOM 724 N N . SER A 1 94 ? 8.081 -8.060 5.493 1.00 89.75 94 SER A N 1
ATOM 725 C CA . SER A 1 94 ? 8.744 -6.971 4.778 1.00 89.75 94 SER A CA 1
ATOM 726 C C . SER A 1 94 ? 8.249 -5.601 5.245 1.00 89.75 94 SER A C 1
ATOM 728 O O . SER A 1 94 ? 7.092 -5.224 5.041 1.00 89.75 94 SER A O 1
ATOM 730 N N . GLN A 1 95 ? 9.168 -4.805 5.798 1.00 92.12 95 GLN A N 1
ATOM 731 C CA . GLN A 1 95 ? 8.895 -3.429 6.221 1.00 92.12 95 GLN A CA 1
ATOM 732 C C . GLN A 1 95 ? 8.473 -2.533 5.046 1.00 92.12 95 GLN A C 1
ATOM 734 O O . GLN A 1 95 ? 7.606 -1.678 5.208 1.00 92.12 95 GLN A O 1
ATOM 739 N N . ALA A 1 96 ? 9.025 -2.754 3.848 1.00 92.81 96 ALA A N 1
ATOM 740 C CA . ALA A 1 96 ? 8.639 -2.010 2.649 1.00 92.81 96 ALA A CA 1
ATOM 741 C C . ALA A 1 96 ? 7.173 -2.281 2.266 1.00 92.81 96 ALA A C 1
ATOM 743 O O . ALA A 1 96 ? 6.421 -1.350 1.979 1.00 92.81 96 ALA A O 1
ATOM 744 N N . VAL A 1 97 ? 6.738 -3.544 2.343 1.00 93.38 97 VAL A N 1
ATOM 745 C CA . VAL A 1 97 ? 5.351 -3.946 2.052 1.00 93.38 97 VAL A CA 1
ATOM 746 C C . VAL A 1 97 ? 4.384 -3.428 3.121 1.00 93.38 97 VAL A C 1
ATOM 748 O O . VAL A 1 97 ? 3.319 -2.904 2.780 1.00 93.38 97 VAL A O 1
ATOM 751 N N . LYS A 1 98 ? 4.766 -3.481 4.405 1.00 95.12 98 LYS A N 1
ATOM 752 C CA . LYS A 1 98 ? 4.003 -2.849 5.496 1.00 95.12 98 LYS A CA 1
ATOM 753 C C . LYS A 1 98 ? 3.824 -1.349 5.269 1.00 95.12 98 LYS A C 1
ATOM 755 O O . LYS A 1 98 ? 2.710 -0.836 5.380 1.00 95.12 98 LYS A O 1
ATOM 760 N N . CYS A 1 99 ? 4.903 -0.657 4.901 1.00 96.75 99 CYS A N 1
ATOM 761 C CA . CYS A 1 99 ? 4.903 0.781 4.636 1.00 96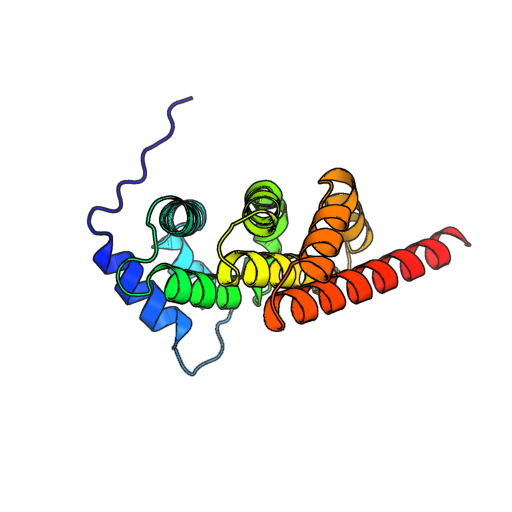.75 99 CYS A CA 1
ATOM 762 C C . CYS A 1 99 ? 3.983 1.131 3.457 1.00 96.75 99 CYS A C 1
ATOM 764 O O . CYS A 1 99 ? 3.107 1.987 3.596 1.00 96.75 99 CYS A O 1
ATOM 766 N N . LEU A 1 100 ? 4.106 0.413 2.333 1.00 96.44 100 LEU A N 1
ATOM 767 C CA . LEU A 1 100 ? 3.206 0.550 1.183 1.00 96.44 100 LEU A CA 1
ATOM 768 C C . LEU A 1 100 ? 1.742 0.366 1.587 1.00 96.44 100 LEU A C 1
ATOM 770 O O . LEU A 1 100 ? 0.884 1.150 1.184 1.00 96.44 100 LEU A O 1
ATOM 774 N N . SER A 1 101 ? 1.453 -0.652 2.394 1.00 97.06 101 SER A N 1
ATOM 775 C CA . SER A 1 101 ? 0.086 -0.961 2.816 1.00 97.06 101 SER A CA 1
ATOM 776 C C . SER A 1 101 ? -0.494 0.152 3.691 1.00 97.06 101 SER A C 1
ATOM 778 O O . SER A 1 101 ? -1.625 0.576 3.464 1.00 97.06 101 SER A O 1
ATOM 780 N N . CYS A 1 102 ? 0.297 0.711 4.616 1.00 97.94 102 CYS A N 1
ATOM 781 C CA . CYS A 1 102 ? -0.102 1.878 5.411 1.00 97.94 102 CYS A CA 1
ATOM 782 C C . CYS A 1 102 ? -0.407 3.097 4.524 1.00 97.94 102 CYS A C 1
ATOM 784 O O . CYS A 1 102 ? -1.463 3.716 4.662 1.00 97.94 102 CYS A O 1
ATOM 786 N N . LYS A 1 103 ? 0.477 3.409 3.566 1.00 97.31 103 LYS A N 1
ATOM 787 C CA . LYS A 1 103 ? 0.271 4.509 2.608 1.00 97.31 103 LYS A CA 1
ATOM 788 C C . LYS A 1 103 ? -0.962 4.292 1.732 1.00 97.31 103 LYS A C 1
ATOM 790 O O . LYS A 1 103 ? -1.706 5.230 1.479 1.00 97.31 103 LYS A O 1
ATOM 795 N N . THR A 1 104 ? -1.223 3.055 1.319 1.00 95.94 104 THR A N 1
ATOM 796 C CA . THR A 1 104 ? -2.406 2.701 0.520 1.00 95.94 104 THR A CA 1
ATOM 797 C C . THR A 1 104 ? -3.694 2.966 1.306 1.00 95.94 104 THR A C 1
ATOM 799 O O . THR A 1 104 ? -4.641 3.537 0.766 1.00 95.94 104 THR A O 1
ATOM 802 N N . VAL A 1 105 ? -3.720 2.642 2.606 1.00 95.62 105 VAL A N 1
ATOM 803 C CA . VAL A 1 105 ? -4.843 3.005 3.490 1.00 95.62 105 VAL A CA 1
ATOM 804 C C . VAL A 1 105 ? -5.006 4.522 3.589 1.00 95.62 105 VAL A C 1
ATOM 806 O O . VAL A 1 105 ? -6.129 5.021 3.519 1.00 95.62 105 VAL A O 1
ATOM 809 N N . TYR A 1 106 ? -3.907 5.270 3.712 1.00 95.38 106 TYR A N 1
ATOM 810 C CA . TYR A 1 106 ? -3.961 6.732 3.692 1.00 95.38 106 TYR A CA 1
ATOM 811 C C . TYR A 1 106 ? -4.566 7.260 2.378 1.00 95.38 106 TYR A C 1
ATOM 813 O O . TYR A 1 106 ? -5.504 8.055 2.426 1.00 95.38 106 TYR A O 1
ATOM 821 N N . CYS A 1 107 ? -4.112 6.772 1.217 1.00 93.44 107 CYS A N 1
ATOM 822 C CA . CYS A 1 107 ? -4.628 7.175 -0.096 1.00 93.44 107 CYS A CA 1
ATOM 823 C C . CYS A 1 107 ? -6.133 6.900 -0.249 1.00 93.44 107 CYS A C 1
ATOM 825 O O . CYS A 1 107 ? -6.853 7.745 -0.788 1.00 93.44 107 CYS A O 1
ATOM 827 N N . LEU A 1 108 ? -6.617 5.763 0.269 1.00 91.88 108 LEU A N 1
ATOM 828 C CA . LEU A 1 108 ? -8.046 5.430 0.310 1.00 91.88 108 LEU A CA 1
ATOM 829 C C . LEU A 1 108 ? -8.846 6.456 1.128 1.00 91.88 108 LEU A C 1
ATOM 831 O O . LEU A 1 108 ? -9.916 6.892 0.709 1.00 91.88 108 LEU A O 1
ATOM 835 N N . LEU A 1 109 ? -8.327 6.849 2.293 1.00 90.25 109 LEU A N 1
ATOM 836 C CA . LEU A 1 109 ? -8.979 7.804 3.192 1.00 90.25 109 LEU A CA 1
ATOM 837 C C . LEU A 1 109 ? -8.885 9.256 2.702 1.00 90.25 109 LEU A C 1
ATOM 839 O O . LEU A 1 109 ? -9.697 10.091 3.100 1.00 90.25 109 LEU A O 1
ATOM 843 N N . GLU A 1 110 ? -7.878 9.589 1.897 1.00 86.81 110 GLU A N 1
ATOM 844 C CA . GLU A 1 110 ? -7.653 10.940 1.384 1.00 86.81 110 GLU A CA 1
ATOM 845 C C . GLU A 1 110 ? -8.591 11.328 0.246 1.00 86.81 110 GLU A C 1
ATOM 847 O O . GLU A 1 110 ? -9.086 12.455 0.235 1.00 86.81 110 GLU A O 1
ATOM 852 N N . ASN A 1 111 ? -8.841 10.406 -0.680 1.00 71.06 111 ASN A N 1
ATOM 853 C CA . ASN A 1 111 ? -9.388 10.740 -1.994 1.00 71.06 111 ASN A CA 1
ATOM 854 C C . ASN A 1 111 ? -10.880 10.407 -2.161 1.00 71.06 111 ASN A C 1
ATOM 856 O O . ASN A 1 111 ? -11.483 10.769 -3.166 1.00 71.06 111 ASN A O 1
ATOM 860 N N . LEU A 1 112 ? -1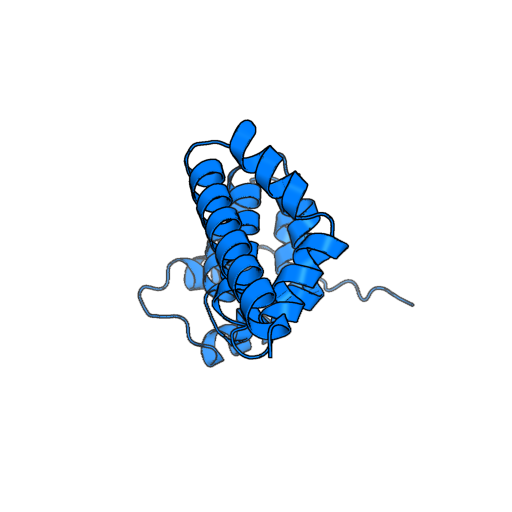1.517 9.771 -1.174 1.00 64.31 112 LEU A N 1
ATOM 861 C CA . LEU A 1 112 ? -12.943 9.432 -1.225 1.00 64.31 112 LEU A CA 1
ATOM 862 C C . LEU A 1 112 ? -13.833 10.516 -0.597 1.00 64.31 112 LEU A C 1
ATOM 864 O O . LEU A 1 112 ? -14.735 10.183 0.151 1.00 64.31 112 LEU A O 1
ATOM 868 N N . ASN A 1 113 ? -13.625 11.809 -0.859 1.00 55.47 113 ASN A N 1
ATOM 869 C CA . ASN A 1 113 ? -14.356 12.878 -0.150 1.00 55.47 113 ASN A CA 1
ATOM 870 C C . ASN A 1 113 ? -15.894 12.849 -0.324 1.00 55.47 113 ASN A C 1
ATOM 872 O O . ASN A 1 113 ? -16.593 13.182 0.629 1.00 55.47 113 ASN A O 1
ATOM 876 N N . ASP A 1 114 ? -16.430 12.354 -1.446 1.00 54.66 114 ASP A N 1
ATOM 877 C CA . ASP A 1 114 ? -17.890 12.191 -1.631 1.00 54.66 114 ASP A CA 1
ATOM 878 C C . ASP A 1 114 ? -18.437 10.871 -1.050 1.00 54.66 114 ASP A C 1
ATOM 880 O O . ASP A 1 114 ? -19.641 10.696 -0.892 1.00 54.66 114 ASP A O 1
ATOM 884 N N . ASN A 1 115 ? -17.541 9.954 -0.674 1.00 56.50 115 ASN A N 1
ATOM 885 C CA . ASN A 1 115 ? -17.826 8.626 -0.128 1.00 56.50 115 ASN A CA 1
ATOM 886 C C . ASN A 1 115 ? -16.993 8.352 1.143 1.00 56.50 115 ASN A C 1
ATOM 888 O O . ASN A 1 115 ? -16.681 7.211 1.471 1.00 56.50 115 ASN A O 1
ATOM 892 N N . ALA A 1 116 ? -16.611 9.389 1.895 1.00 55.28 116 ALA A N 1
ATOM 893 C CA . ALA A 1 116 ? -15.609 9.261 2.962 1.00 55.28 116 ALA A CA 1
ATOM 894 C C . ALA A 1 116 ? -16.109 8.362 4.103 1.00 55.28 116 ALA A C 1
ATOM 896 O O . ALA A 1 116 ? -15.333 7.703 4.800 1.00 55.28 116 ALA A O 1
ATOM 897 N N . ILE A 1 117 ? -17.436 8.301 4.241 1.00 58.88 117 ILE A N 1
ATOM 898 C CA . ILE A 1 117 ? -18.145 7.411 5.152 1.00 58.88 117 ILE A CA 1
ATOM 899 C C . ILE A 1 117 ? -17.908 5.941 4.775 1.00 58.88 117 ILE A C 1
ATOM 901 O O . ILE A 1 117 ? -17.662 5.125 5.661 1.00 58.88 117 ILE A O 1
ATOM 905 N N . SER A 1 118 ? -17.893 5.606 3.480 1.00 77.94 118 SER A N 1
ATOM 906 C CA . SER A 1 118 ? -17.644 4.235 3.028 1.00 77.94 118 SER A CA 1
ATOM 907 C C . SER A 1 118 ? -16.181 3.831 3.207 1.00 77.94 118 SER A C 1
ATOM 909 O O . SER A 1 118 ? -15.919 2.705 3.612 1.00 77.94 118 SER A O 1
ATOM 911 N N . ALA A 1 119 ? -15.227 4.748 3.020 1.00 83.75 119 ALA A N 1
ATOM 912 C CA . ALA A 1 119 ? -13.804 4.466 3.220 1.00 83.75 119 ALA A CA 1
ATOM 913 C C . ALA A 1 119 ? -13.491 4.067 4.671 1.00 83.75 119 ALA A C 1
ATOM 915 O O . ALA A 1 119 ? -12.868 3.038 4.920 1.00 83.75 119 ALA A O 1
ATOM 916 N N . ALA A 1 120 ? -13.953 4.860 5.642 1.00 86.38 120 ALA A N 1
ATOM 917 C CA . ALA A 1 120 ? -13.730 4.567 7.056 1.00 86.38 120 ALA A CA 1
ATOM 918 C C . ALA A 1 120 ? -14.456 3.287 7.500 1.00 86.38 120 ALA A C 1
ATOM 920 O O . ALA A 1 120 ? -13.882 2.499 8.252 1.00 86.38 120 ALA A O 1
ATOM 921 N N . GLN A 1 121 ? -15.674 3.046 6.999 1.00 86.75 121 GLN A N 1
ATOM 922 C CA . GLN A 1 121 ? -16.403 1.811 7.281 1.00 86.75 121 GLN A CA 1
ATOM 923 C C . GLN A 1 121 ? -15.668 0.587 6.719 1.00 86.75 121 GLN A C 1
ATOM 925 O O . GLN A 1 121 ? -15.480 -0.385 7.442 1.00 86.75 121 GLN A O 1
ATOM 930 N N . LEU A 1 122 ? -15.138 0.670 5.492 1.00 88.75 122 LEU A N 1
ATOM 931 C CA . LEU A 1 122 ? -14.317 -0.391 4.905 1.00 88.75 122 LEU A CA 1
ATOM 932 C C . LEU A 1 122 ? -13.104 -0.724 5.780 1.00 88.75 122 LEU A C 1
ATOM 934 O O . LEU A 1 122 ? -12.813 -1.901 5.968 1.00 88.75 122 LEU A O 1
ATOM 938 N N . ILE A 1 123 ? -12.421 0.275 6.351 1.00 91.12 123 ILE A N 1
ATOM 939 C CA . ILE A 1 123 ? -11.288 0.058 7.269 1.00 91.12 123 ILE A CA 1
ATOM 940 C C . ILE A 1 123 ? -11.710 -0.691 8.541 1.00 91.12 123 ILE A C 1
ATOM 942 O O . ILE A 1 123 ? -10.967 -1.555 9.016 1.00 91.12 123 ILE A O 1
ATOM 946 N N . ILE A 1 124 ? -12.885 -0.375 9.090 1.00 88.69 124 ILE A N 1
ATOM 947 C CA . ILE A 1 124 ? -13.417 -1.013 10.301 1.00 88.69 124 ILE A CA 1
ATOM 948 C C . ILE A 1 124 ? -13.853 -2.450 10.000 1.00 88.69 124 ILE A C 1
ATOM 950 O O . ILE A 1 124 ? -13.388 -3.375 10.665 1.00 88.69 124 ILE A O 1
ATOM 954 N N . ASP A 1 125 ? -14.671 -2.646 8.966 1.00 90.38 125 ASP A N 1
ATOM 955 C CA . ASP A 1 125 ? -15.232 -3.951 8.590 1.00 90.38 125 ASP A CA 1
ATOM 956 C C . ASP A 1 125 ? -14.143 -4.951 8.191 1.00 90.38 125 ASP A C 1
ATOM 958 O O . ASP A 1 125 ? -14.251 -6.150 8.442 1.00 90.38 125 ASP A O 1
ATOM 962 N N . ASN A 1 126 ? -13.050 -4.448 7.615 1.00 90.56 126 ASN A N 1
ATOM 963 C CA . ASN A 1 126 ? -11.892 -5.244 7.231 1.00 90.56 126 ASN A CA 1
ATOM 964 C C . ASN A 1 126 ? -10.837 -5.332 8.344 1.00 90.56 126 ASN A C 1
ATOM 966 O O . ASN A 1 126 ? -9.721 -5.778 8.089 1.00 90.56 126 ASN A O 1
ATOM 970 N N . ASN A 1 127 ? -11.142 -4.924 9.578 1.00 92.56 127 ASN A N 1
ATOM 971 C CA . ASN A 1 127 ? -10.229 -5.040 10.717 1.00 92.56 127 ASN A CA 1
ATOM 972 C C . ASN A 1 127 ? -8.826 -4.451 10.436 1.00 92.56 127 ASN A C 1
ATOM 974 O O . ASN A 1 127 ? -7.808 -4.969 10.897 1.00 92.56 127 ASN A O 1
ATOM 978 N N . ILE A 1 128 ? -8.760 -3.383 9.633 1.00 95.75 128 ILE A N 1
ATOM 979 C CA . ILE A 1 128 ? -7.499 -2.751 9.225 1.00 95.75 128 ILE A CA 1
ATOM 980 C C . ILE A 1 128 ? -6.970 -1.852 10.345 1.00 95.75 128 ILE A C 1
ATOM 982 O O . ILE A 1 128 ? -5.760 -1.752 10.535 1.00 95.75 128 ILE A O 1
ATOM 986 N N . TYR A 1 129 ? -7.854 -1.236 11.134 1.00 95.25 129 TYR A N 1
ATOM 987 C CA . TYR A 1 129 ? -7.441 -0.329 12.207 1.00 95.25 129 TYR A CA 1
ATOM 988 C C . TYR A 1 129 ? -6.509 -0.987 13.248 1.00 95.25 129 TYR A C 1
ATOM 990 O O . TYR A 1 129 ? -5.443 -0.422 13.504 1.00 95.25 129 TYR A O 1
ATOM 998 N N . PRO A 1 130 ? -6.796 -2.188 13.791 1.00 97.00 130 PRO A N 1
ATOM 999 C CA . PRO A 1 130 ? -5.848 -2.861 14.684 1.00 97.00 130 PRO A CA 1
ATOM 1000 C C . PRO A 1 130 ? -4.511 -3.210 14.021 1.00 97.00 130 PRO A C 1
ATOM 1002 O O . PRO A 1 130 ? -3.481 -3.170 14.684 1.00 97.00 130 PRO A O 1
ATOM 1005 N N . LEU A 1 131 ? -4.497 -3.492 12.714 1.00 97.88 131 LEU A N 1
ATOM 1006 C CA . LEU A 1 131 ? -3.257 -3.755 11.973 1.00 97.88 131 LEU A CA 1
ATOM 1007 C C . LEU A 1 131 ? -2.407 -2.489 11.803 1.00 97.88 131 LEU A C 1
ATOM 1009 O O . LEU A 1 131 ? -1.183 -2.562 11.856 1.00 97.88 131 LEU A O 1
ATOM 1013 N N . LEU A 1 132 ? -3.035 -1.318 11.654 1.00 97.50 132 LEU A N 1
ATOM 1014 C CA . LEU A 1 132 ? -2.318 -0.039 11.675 1.00 97.50 132 LEU A CA 1
ATOM 1015 C C . LEU A 1 132 ? -1.701 0.241 13.051 1.00 97.50 132 LEU A C 1
ATOM 1017 O O . LEU A 1 132 ? -0.590 0.762 13.117 1.00 97.50 132 LEU A O 1
ATOM 1021 N N . LEU A 1 133 ? -2.391 -0.114 14.141 1.00 97.69 133 LEU A N 1
ATOM 1022 C CA . LEU A 1 133 ? -1.836 -0.009 15.495 1.00 97.69 133 LEU A CA 1
ATOM 1023 C C . LEU A 1 133 ? -0.648 -0.956 15.694 1.00 97.69 133 LEU A C 1
ATOM 1025 O O . LEU A 1 133 ? 0.354 -0.551 16.272 1.00 97.69 133 LEU A O 1
ATOM 1029 N N . ASP A 1 134 ? -0.722 -2.181 15.174 1.00 97.69 134 ASP A N 1
ATOM 1030 C CA . ASP A 1 134 ? 0.420 -3.100 15.180 1.00 97.69 134 ASP A CA 1
ATOM 1031 C C . ASP A 1 134 ? 1.613 -2.521 14.402 1.00 97.69 134 ASP A C 1
ATOM 1033 O O . ASP A 1 134 ? 2.730 -2.487 14.913 1.00 97.69 134 ASP A O 1
ATOM 1037 N N . CYS A 1 135 ? 1.369 -1.955 13.215 1.00 97.38 135 CYS A N 1
ATOM 1038 C CA . CYS A 1 135 ? 2.395 -1.273 12.422 1.00 97.38 135 CYS A CA 1
ATOM 1039 C C . CYS A 1 135 ? 3.013 -0.070 13.153 1.00 97.38 135 CYS A C 1
ATOM 1041 O O . CYS A 1 135 ? 4.202 0.184 13.007 1.00 97.38 135 CYS A O 1
ATOM 1043 N N . LEU A 1 136 ? 2.229 0.675 13.936 1.00 97.12 136 LEU A N 1
ATOM 1044 C CA . LEU A 1 136 ? 2.711 1.774 14.781 1.00 97.12 136 LEU A CA 1
ATOM 1045 C C . LEU A 1 136 ? 3.621 1.286 15.918 1.00 97.12 136 LEU A C 1
ATOM 1047 O O . LEU A 1 136 ? 4.593 1.955 16.253 1.00 97.12 136 LEU A O 1
ATOM 1051 N N . LEU A 1 137 ? 3.296 0.149 16.533 1.00 96.25 137 LEU A N 1
ATOM 1052 C CA . LEU A 1 137 ? 4.034 -0.370 17.688 1.00 96.25 137 LEU A CA 1
ATOM 1053 C C . LEU A 1 137 ? 5.287 -1.154 17.285 1.00 96.25 137 LEU A C 1
ATOM 1055 O O . LEU A 1 137 ? 6.302 -1.078 17.972 1.00 96.25 137 LEU A O 1
ATOM 1059 N N . ASN A 1 138 ? 5.206 -1.900 16.182 1.00 95.62 138 ASN A N 1
ATOM 1060 C CA . ASN A 1 138 ? 6.198 -2.901 15.787 1.00 95.62 138 ASN A CA 1
ATOM 1061 C C . ASN A 1 138 ? 6.902 -2.577 14.455 1.00 95.62 138 ASN A C 1
ATOM 1063 O O . ASN A 1 138 ? 7.743 -3.350 13.991 1.00 95.62 138 ASN A O 1
ATOM 1067 N N . GLY A 1 139 ? 6.542 -1.471 13.800 1.00 94.81 139 GLY A N 1
ATOM 1068 C CA . GLY A 1 139 ? 7.146 -1.027 12.547 1.00 94.81 139 GLY A CA 1
ATOM 1069 C C . GLY A 1 139 ? 8.464 -0.278 12.735 1.00 94.81 139 GLY A C 1
ATOM 1070 O O . GLY A 1 139 ? 8.748 0.294 13.788 1.00 94.81 139 GLY A O 1
ATOM 1071 N N . ASN A 1 140 ? 9.269 -0.239 11.672 1.00 96.00 140 ASN A N 1
ATOM 1072 C CA . ASN A 1 140 ? 10.390 0.695 11.591 1.00 96.00 140 ASN A CA 1
ATOM 1073 C C . ASN A 1 140 ? 9.900 2.154 11.450 1.00 96.00 140 ASN A C 1
ATOM 1075 O O . ASN A 1 140 ? 8.708 2.415 11.303 1.00 96.00 140 ASN A O 1
ATOM 1079 N N . GLU A 1 141 ? 10.821 3.118 11.442 1.00 97.25 141 GLU A N 1
ATOM 1080 C CA . GLU A 1 141 ? 10.497 4.552 11.367 1.00 97.25 141 GLU A CA 1
ATOM 1081 C C . GLU A 1 141 ? 9.535 4.921 10.220 1.00 97.25 141 GLU A C 1
ATOM 1083 O O . GLU A 1 141 ? 8.590 5.691 10.417 1.00 97.25 141 GLU A O 1
ATOM 1088 N N . GLN A 1 142 ? 9.735 4.347 9.030 1.00 96.81 142 GLN A N 1
ATOM 1089 C CA . GLN A 1 142 ? 8.905 4.637 7.859 1.00 96.81 142 GLN A CA 1
ATOM 1090 C C . GLN A 1 142 ? 7.501 4.043 7.995 1.00 96.81 142 GLN A C 1
ATOM 1092 O O . GLN A 1 142 ? 6.517 4.724 7.705 1.00 96.81 142 GLN A O 1
ATOM 1097 N N . VAL A 1 143 ? 7.399 2.795 8.467 1.00 97.88 143 VAL A N 1
ATOM 1098 C CA . VAL A 1 143 ? 6.115 2.124 8.720 1.00 97.88 143 VAL A CA 1
ATOM 1099 C C . VAL A 1 143 ? 5.334 2.863 9.802 1.00 97.88 143 VAL A C 1
ATOM 1101 O O . VAL A 1 143 ? 4.149 3.133 9.626 1.00 97.88 143 VAL A O 1
ATOM 1104 N N . THR A 1 144 ? 6.005 3.244 10.887 1.00 98.00 144 THR A N 1
ATOM 1105 C CA . THR A 1 144 ? 5.417 3.977 12.010 1.00 98.00 144 THR A CA 1
ATOM 1106 C C . THR A 1 144 ? 4.915 5.354 11.583 1.00 98.00 144 THR A C 1
ATOM 1108 O O . THR A 1 144 ? 3.806 5.750 11.932 1.00 98.00 144 THR A O 1
ATOM 1111 N N . THR A 1 145 ? 5.682 6.081 10.771 1.00 98.44 145 THR A N 1
ATOM 1112 C CA . THR A 1 145 ? 5.236 7.369 10.218 1.00 98.44 145 THR A CA 1
ATOM 1113 C C . THR A 1 145 ? 3.996 7.197 9.339 1.00 98.44 145 THR A C 1
ATOM 1115 O O . THR A 1 145 ? 2.984 7.863 9.564 1.00 98.44 145 THR A O 1
ATOM 1118 N N . ALA A 1 146 ? 4.034 6.254 8.392 1.00 98.06 146 ALA A N 1
ATOM 1119 C CA . ALA A 1 146 ? 2.921 5.998 7.479 1.00 98.06 146 ALA A CA 1
ATOM 1120 C C . ALA A 1 146 ? 1.653 5.525 8.215 1.00 98.06 146 ALA A C 1
ATOM 1122 O O . ALA A 1 146 ? 0.539 5.924 7.866 1.00 98.06 146 ALA A O 1
ATOM 1123 N N . SER A 1 147 ? 1.796 4.698 9.256 1.00 98.06 147 SER A N 1
ATOM 1124 C CA . SER A 1 147 ? 0.665 4.233 10.063 1.00 98.06 147 SER A CA 1
ATOM 1125 C C . SER A 1 147 ? 0.050 5.370 10.882 1.00 98.06 147 SER A C 1
ATOM 1127 O O . SER A 1 147 ? -1.176 5.500 10.917 1.00 98.06 147 SER A O 1
ATOM 1129 N N . ILE A 1 148 ? 0.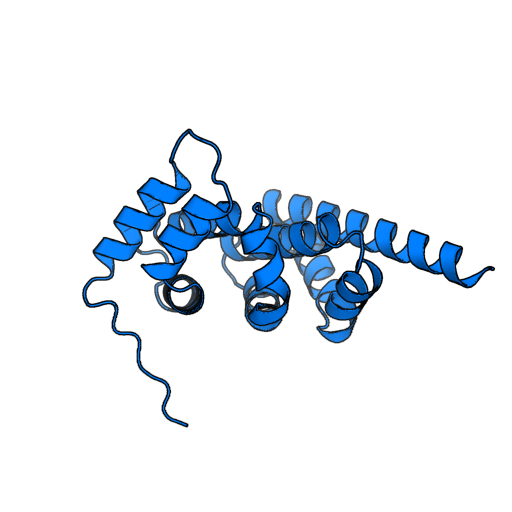867 6.254 11.470 1.00 97.94 148 ILE A N 1
ATOM 1130 C CA . ILE A 1 148 ? 0.393 7.451 12.182 1.00 97.94 148 ILE A CA 1
ATOM 1131 C C . ILE A 1 148 ? -0.405 8.363 11.250 1.00 97.94 148 ILE A C 1
ATOM 1133 O O . ILE A 1 148 ? -1.463 8.858 11.646 1.00 97.94 148 ILE A O 1
ATOM 1137 N N . GLU A 1 149 ? 0.078 8.609 10.033 1.00 96.94 149 GLU A N 1
ATOM 1138 C CA . GLU A 1 149 ? -0.620 9.441 9.048 1.00 96.94 149 GLU A CA 1
ATOM 1139 C 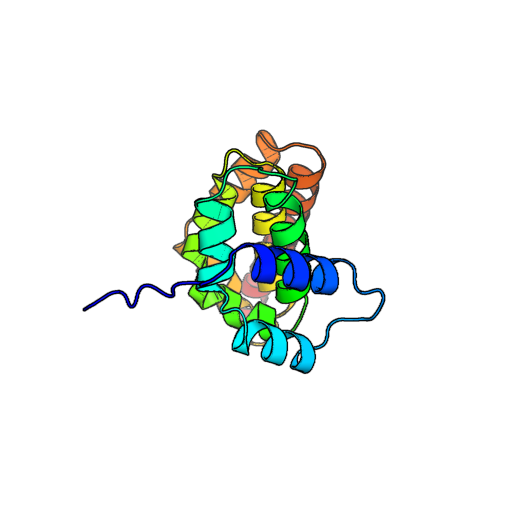C . GLU A 1 149 ? -1.985 8.850 8.681 1.00 96.94 149 GLU A C 1
ATOM 1141 O O . GLU A 1 149 ? -3.000 9.552 8.749 1.00 96.94 149 GLU A O 1
ATOM 1146 N N . ALA A 1 150 ? -2.039 7.546 8.394 1.00 96.19 150 ALA A N 1
ATOM 1147 C CA . ALA A 1 150 ? -3.284 6.835 8.115 1.00 96.19 150 ALA A CA 1
ATOM 1148 C C . ALA A 1 150 ? -4.268 6.896 9.300 1.00 96.19 150 ALA A C 1
ATOM 1150 O O . ALA A 1 150 ? -5.444 7.217 9.117 1.00 96.19 150 ALA A O 1
ATOM 1151 N N . ILE A 1 151 ? -3.794 6.666 10.532 1.00 95.69 151 ILE A N 1
ATOM 1152 C CA . ILE A 1 151 ? -4.616 6.731 11.753 1.00 95.69 151 ILE A CA 1
ATOM 1153 C C . ILE A 1 151 ? -5.153 8.148 11.982 1.00 95.69 151 ILE A C 1
ATOM 1155 O O . ILE A 1 151 ? -6.339 8.323 12.277 1.00 95.69 151 ILE A O 1
ATOM 1159 N N . LYS A 1 152 ? -4.307 9.175 11.834 1.00 94.06 152 LYS A N 1
ATOM 1160 C CA . LYS A 1 152 ? -4.722 10.580 11.964 1.00 94.06 152 LYS A CA 1
ATOM 1161 C C . LYS A 1 152 ? -5.796 10.927 10.939 1.00 94.06 152 LYS A C 1
ATOM 1163 O O . LYS A 1 152 ? -6.787 11.565 11.300 1.00 94.06 152 LYS A O 1
ATOM 1168 N N . LYS A 1 153 ? -5.625 10.483 9.690 1.00 92.06 153 LYS A N 1
ATOM 1169 C CA . LYS A 1 153 ? -6.610 10.700 8.630 1.00 92.06 153 LYS A CA 1
ATOM 1170 C C . LYS A 1 153 ? -7.933 10.009 8.954 1.00 92.06 153 LYS A C 1
ATOM 1172 O O . LYS A 1 153 ? -8.967 10.671 8.919 1.00 92.06 153 LYS A O 1
ATOM 1177 N N . LEU A 1 154 ? -7.900 8.739 9.367 1.00 90.50 154 LEU A N 1
ATOM 1178 C CA . LEU A 1 154 ? -9.091 7.988 9.776 1.00 90.50 154 LEU A CA 1
ATOM 1179 C C . LEU A 1 154 ? -9.843 8.697 10.910 1.00 90.50 154 LEU A C 1
ATOM 1181 O O . LEU A 1 154 ? -11.050 8.912 10.821 1.00 90.50 154 LEU A O 1
ATOM 1185 N N . ALA A 1 155 ? -9.131 9.117 11.959 1.00 87.75 155 ALA A N 1
ATOM 1186 C CA . ALA A 1 155 ? -9.724 9.846 13.076 1.00 87.75 155 ALA A CA 1
ATOM 1187 C C . ALA A 1 155 ? -10.351 11.182 12.635 1.00 87.75 155 ALA A C 1
ATOM 1189 O O . ALA A 1 155 ? -11.400 11.573 13.151 1.00 87.75 155 ALA A O 1
ATOM 1190 N N . GLY A 1 156 ? -9.731 11.877 11.676 1.00 84.56 156 GLY A N 1
ATOM 1191 C CA . GLY A 1 156 ? -10.291 13.071 11.042 1.00 84.56 156 GLY A CA 1
ATOM 1192 C C . GLY A 1 156 ? -11.613 12.784 10.325 1.00 84.56 156 GLY A C 1
ATOM 1193 O O . GLY A 1 156 ? -12.595 13.492 10.554 1.00 84.56 156 GLY A O 1
ATOM 1194 N N . THR A 1 157 ? -11.665 11.709 9.536 1.00 80.25 157 THR A N 1
ATOM 1195 C CA . THR A 1 157 ? -12.874 11.263 8.825 1.00 80.25 157 THR A CA 1
ATOM 1196 C C . THR A 1 157 ? -14.008 10.905 9.793 1.00 80.25 157 THR A C 1
ATOM 1198 O O . THR A 1 157 ? -15.135 11.374 9.627 1.00 80.25 157 THR A O 1
ATOM 1201 N N . LEU A 1 158 ? -13.717 10.160 10.867 1.00 75.31 158 LEU A N 1
ATOM 1202 C CA . LEU A 1 158 ? -14.710 9.780 11.884 1.00 75.31 158 LEU A CA 1
ATOM 1203 C C . LEU A 1 158 ? -15.249 10.989 12.671 1.00 75.31 158 LEU A C 1
ATOM 1205 O O . LEU A 1 158 ? -16.444 11.070 12.954 1.00 75.31 158 LEU A O 1
ATOM 1209 N N . LYS A 1 159 ? -14.402 11.978 12.994 1.00 66.88 159 LYS A N 1
ATOM 1210 C CA . LYS A 1 159 ? -14.863 13.242 13.604 1.00 66.88 159 LYS A CA 1
ATOM 1211 C C . LYS A 1 159 ? -15.819 14.009 12.684 1.00 66.88 159 LYS A C 1
ATOM 1213 O O . LYS A 1 159 ? -16.728 14.674 13.183 1.00 66.88 159 LYS A O 1
ATOM 1218 N N . GLY A 1 160 ? -15.632 13.901 11.367 1.00 58.56 160 GLY A N 1
ATOM 1219 C CA . GLY A 1 160 ? -16.577 14.394 10.364 1.00 58.56 160 GLY A CA 1
ATOM 1220 C C . GLY A 1 160 ? -17.943 13.706 10.458 1.00 58.56 160 GLY A C 1
ATOM 1221 O O . GLY A 1 160 ? -18.959 14.395 10.506 1.00 58.56 160 GLY A O 1
ATOM 1222 N N . MET A 1 161 ? -17.978 12.374 10.598 1.00 53.53 161 MET A N 1
ATOM 1223 C CA . MET A 1 161 ? -19.230 11.602 10.720 1.00 53.53 161 MET A CA 1
ATOM 1224 C C . MET A 1 161 ? -20.102 12.050 11.899 1.00 53.53 161 MET A C 1
ATOM 1226 O O . MET A 1 161 ? -21.305 12.255 11.746 1.00 53.53 161 MET A O 1
ATOM 1230 N N . VAL A 1 162 ? -19.498 12.249 13.077 1.00 53.44 162 VAL A N 1
ATOM 1231 C CA . VAL A 1 162 ? -20.228 12.661 14.292 1.00 53.44 162 VAL A CA 1
ATOM 1232 C C . VAL A 1 162 ? -20.869 14.048 14.134 1.00 53.44 162 VAL A C 1
ATOM 1234 O O . VAL A 1 162 ? -21.855 14.347 14.806 1.00 53.44 162 VAL A O 1
ATOM 1237 N N . ARG A 1 163 ? -20.342 14.899 13.244 1.00 49.25 163 ARG A N 1
ATOM 1238 C CA . ARG A 1 163 ? -20.920 16.219 12.947 1.00 49.25 163 ARG A CA 1
ATOM 1239 C C . ARG A 1 163 ? -22.069 16.174 11.937 1.00 49.25 163 ARG A C 1
ATOM 1241 O O . ARG A 1 163 ? -22.942 17.025 12.038 1.00 49.25 163 ARG A O 1
ATOM 1248 N N . ILE A 1 164 ? -22.089 15.216 11.006 1.00 50.88 164 ILE A N 1
ATOM 1249 C CA . ILE A 1 164 ? -23.141 15.111 9.975 1.00 50.88 164 ILE A CA 1
ATOM 1250 C C . ILE A 1 164 ? -24.439 14.527 10.559 1.00 50.88 164 ILE A C 1
ATOM 1252 O O . ILE A 1 164 ? -25.514 15.015 10.244 1.00 50.88 164 ILE A O 1
ATOM 1256 N N . ASN A 1 165 ? -24.361 13.576 11.497 1.00 48.28 165 ASN A N 1
ATOM 1257 C CA . ASN A 1 165 ? -25.536 12.964 12.147 1.00 48.28 165 ASN A CA 1
ATOM 1258 C C . ASN A 1 165 ? -26.204 13.838 13.240 1.00 48.28 165 ASN A C 1
ATOM 1260 O O . ASN A 1 165 ? -26.910 13.315 14.101 1.00 48.28 165 ASN A O 1
ATOM 1264 N N . ARG A 1 166 ? -25.949 15.154 13.265 1.00 43.25 166 ARG A N 1
ATOM 1265 C CA . ARG A 1 166 ? -26.519 16.105 14.244 1.00 43.25 166 ARG A CA 1
ATOM 1266 C C . ARG A 1 166 ? -27.457 17.157 13.627 1.00 43.25 166 ARG A C 1
ATOM 1268 O O . ARG A 1 166 ? -27.686 18.184 14.264 1.00 43.25 166 ARG A O 1
ATOM 1275 N N . PHE A 1 167 ? -27.997 16.907 12.438 1.00 42.53 167 PHE A N 1
ATOM 1276 C CA . PHE A 1 167 ? -28.971 17.781 11.779 1.00 42.53 167 PHE A CA 1
ATOM 1277 C C . PHE A 1 167 ? -30.235 17.013 11.415 1.00 42.53 167 PHE A C 1
ATOM 1279 O O . PHE A 1 167 ? -30.093 15.888 10.886 1.00 42.53 167 PHE A O 1
#

Nearest PDB structures (foldseek):
  3grl-assembly1_A  TM=6.488E-01  e=2.903E-02  Bos taurus
  1i7x-assembly1_A  TM=6.922E-01  e=6.471E-02  Mus musculus
  3w3v-assembly1_A  TM=5.525E-01  e=5.889E-02  Saccharomyces cerevisiae S288C
  3w3t-assembly1_A  TM=5.129E-01  e=1.662E-01  Saccharomyces cerevisiae S288C
  7cun-assembly1_G  TM=4.752E-01  e=2.792E-01  Homo sapiens